Protein AF-A0A2L2Z6E5-F1 (afdb_monomer_lite)

Radius of gyration: 20.87 Å; chains: 1; bounding box: 51×23×48 Å

pLDDT: mean 75.18, std 8.37, range [57.56, 90.0]

Foldseek 3Di:
DPDDPVCPVVPDDPCCDCVNVHDHDPVVVVVVVVVVVVVVVVVVVVVVVD

Structure (mmCIF, N/CA/C/O backbone):
data_AF-A0A2L2Z6E5-F1
#
_entry.id   AF-A0A2L2Z6E5-F1
#
loop_
_atom_site.group_PDB
_atom_site.id
_atom_site.type_symbol
_atom_site.label_atom_id
_atom_site.label_alt_id
_atom_site.label_comp_id
_atom_site.label_asym_id
_atom_site.label_entity_id
_atom_site.label_seq_id
_atom_site.pdbx_PDB_ins_code
_atom_site.Cartn_x
_atom_site.Cartn_y
_atom_site.Cartn_z
_atom_site.occupancy
_atom_site.B_iso_or_equiv
_atom_site.auth_seq_id
_atom_site.auth_comp_id
_atom_site.auth_asym_id
_atom_site.auth_atom_id
_atom_site.pdbx_PDB_model_num
ATOM 1 N N . PHE A 1 1 ? -18.826 8.275 8.200 1.00 67.75 1 PHE A N 1
ATOM 2 C CA . PHE A 1 1 ? -19.058 7.396 9.361 1.00 67.75 1 PHE A CA 1
ATOM 3 C C . PHE A 1 1 ? -19.001 8.252 10.608 1.00 67.75 1 PHE A C 1
ATOM 5 O O . PHE A 1 1 ? -18.038 8.995 10.747 1.00 67.75 1 PHE A O 1
ATOM 12 N N . ILE A 1 2 ? -20.028 8.207 11.459 1.00 70.88 2 ILE A N 1
ATOM 13 C CA . ILE A 1 2 ? -19.953 8.830 12.785 1.00 70.88 2 ILE A CA 1
ATOM 14 C C . ILE A 1 2 ? -19.102 7.888 13.630 1.00 70.88 2 ILE A C 1
ATOM 16 O O . ILE A 1 2 ? -19.497 6.752 13.890 1.00 70.88 2 ILE A O 1
ATOM 20 N N . VAL A 1 3 ? -17.893 8.327 13.951 1.00 68.75 3 VAL A N 1
ATOM 21 C CA . VAL A 1 3 ? -16.953 7.554 14.754 1.00 68.75 3 VAL A CA 1
ATOM 22 C C . VAL A 1 3 ? -17.382 7.665 16.212 1.00 68.75 3 VAL A C 1
ATOM 24 O O . VAL A 1 3 ? -17.443 8.765 16.754 1.00 68.75 3 VAL A O 1
ATOM 27 N N . ARG A 1 4 ? -17.710 6.535 16.845 1.00 77.94 4 ARG A N 1
ATOM 28 C CA . ARG A 1 4 ? -17.855 6.479 18.306 1.00 77.94 4 ARG A CA 1
ATOM 29 C C . ARG A 1 4 ? -16.456 6.577 18.908 1.00 77.94 4 ARG A C 1
ATOM 31 O O . ARG A 1 4 ? -15.560 5.878 18.441 1.00 77.94 4 ARG A O 1
ATOM 38 N N . LEU A 1 5 ? -16.284 7.404 19.935 1.00 76.31 5 LEU A N 1
ATOM 39 C CA . LEU A 1 5 ? -14.990 7.625 20.600 1.00 76.31 5 LEU A CA 1
ATOM 40 C C . LEU A 1 5 ? -14.384 6.313 21.144 1.00 76.31 5 LEU A C 1
ATOM 42 O O . LEU A 1 5 ? -13.182 6.099 21.067 1.00 76.31 5 LEU A O 1
ATOM 46 N N . ASP A 1 6 ? -15.215 5.348 21.548 1.00 72.75 6 ASP A N 1
ATOM 47 C CA . ASP A 1 6 ? -14.764 4.012 21.983 1.00 72.75 6 ASP A CA 1
ATOM 48 C C . ASP A 1 6 ? -14.093 3.189 20.869 1.00 72.75 6 ASP A C 1
ATOM 50 O O . ASP A 1 6 ? -13.386 2.216 21.124 1.00 72.75 6 ASP A O 1
ATOM 54 N N . SER A 1 7 ? -14.340 3.554 19.611 1.00 71.69 7 SER A N 1
ATOM 55 C CA . SER A 1 7 ? -13.806 2.875 18.432 1.00 71.69 7 SER A CA 1
ATOM 56 C C . SER A 1 7 ? -12.505 3.498 17.927 1.00 71.69 7 SER A C 1
ATOM 58 O O . SER A 1 7 ? -11.971 3.004 16.941 1.00 71.69 7 SER A O 1
ATOM 60 N N . GLU A 1 8 ? -11.961 4.524 18.595 1.00 70.38 8 GLU A N 1
ATOM 61 C CA . GLU A 1 8 ? -10.689 5.174 18.231 1.00 70.38 8 GLU A CA 1
ATOM 62 C C . GLU A 1 8 ? -9.535 4.176 18.049 1.00 70.38 8 GLU A C 1
ATOM 64 O O . GLU A 1 8 ? -8.717 4.334 17.148 1.00 70.38 8 GLU A O 1
ATOM 69 N N . LYS A 1 9 ? -9.512 3.098 18.843 1.00 73.88 9 LYS A N 1
ATOM 70 C CA . LYS A 1 9 ? -8.468 2.058 18.796 1.00 73.88 9 LYS A CA 1
ATOM 71 C C . LYS A 1 9 ? -8.680 0.994 17.714 1.00 73.88 9 LYS A C 1
ATOM 73 O O . LYS A 1 9 ? -7.828 0.137 17.541 1.00 73.88 9 LYS A O 1
ATOM 78 N N . LEU A 1 10 ? -9.819 1.007 17.020 1.00 76.00 10 LEU A N 1
ATOM 79 C CA . LEU A 1 10 ? -10.159 0.033 15.974 1.00 76.00 10 LEU A CA 1
ATOM 80 C C . LEU A 1 10 ? -9.861 0.560 14.563 1.00 76.00 10 LEU A C 1
ATOM 82 O O . LEU A 1 10 ? -10.041 -0.170 13.586 1.00 76.00 10 LEU A O 1
ATOM 86 N N . PHE A 1 11 ? -9.407 1.812 14.437 1.00 72.81 11 PHE A N 1
ATOM 87 C CA . PHE A 1 11 ? -9.015 2.419 13.162 1.00 72.81 11 PHE A CA 1
ATOM 88 C C . PHE A 1 11 ? -7.610 1.999 12.734 1.00 72.81 11 PHE A C 1
ATOM 90 O O . PHE A 1 11 ? -6.754 2.832 12.452 1.00 72.81 11 PHE A O 1
ATOM 97 N N . ASP A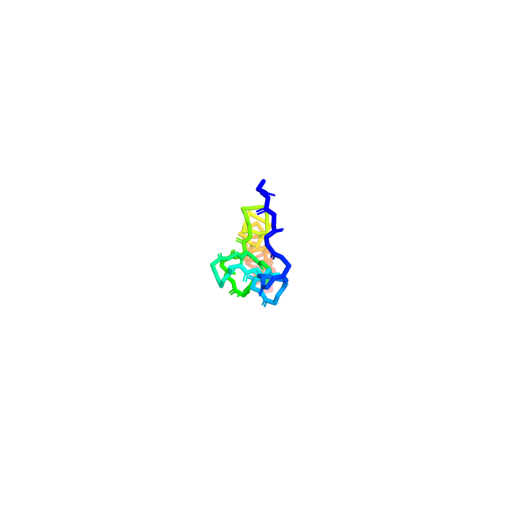 1 12 ? -7.390 0.696 12.634 1.00 74.50 12 ASP A N 1
ATOM 98 C CA . ASP A 1 12 ? -6.196 0.154 12.005 1.00 74.50 12 ASP A CA 1
ATOM 99 C C . ASP A 1 12 ? -6.464 -0.199 10.540 1.00 74.50 12 ASP A C 1
ATOM 101 O O . ASP A 1 12 ? -7.588 -0.492 10.111 1.00 74.50 12 ASP A O 1
ATOM 105 N N . PHE A 1 13 ? -5.408 -0.177 9.727 1.00 71.75 13 PHE A N 1
ATOM 106 C CA . PHE 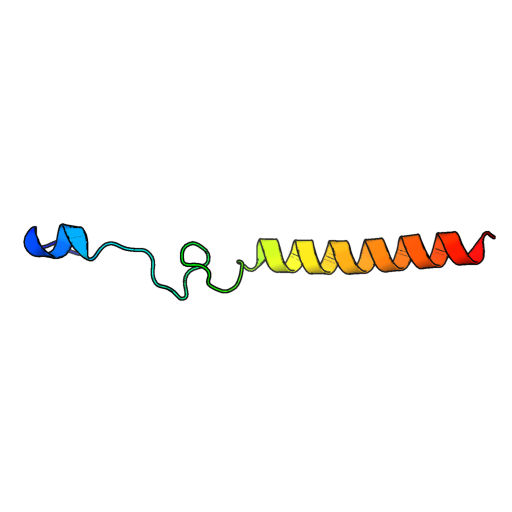A 1 13 ? -5.511 -0.617 8.342 1.00 71.75 13 PHE A CA 1
ATOM 107 C C . PHE A 1 13 ? -5.879 -2.102 8.287 1.00 71.75 13 PHE A C 1
ATOM 109 O O . PHE A 1 13 ? -5.269 -2.939 8.947 1.00 71.75 13 PHE A O 1
ATOM 116 N N . SER A 1 14 ? -6.843 -2.453 7.429 1.00 79.00 14 SER A N 1
ATOM 117 C CA . SER A 1 14 ? -7.181 -3.857 7.183 1.00 79.00 14 SER A CA 1
ATOM 118 C C . SER A 1 14 ? -5.933 -4.664 6.807 1.00 79.00 14 SER A C 1
ATOM 120 O O . SER A 1 14 ? -5.157 -4.237 5.952 1.00 79.00 14 SER A O 1
ATOM 122 N N . LEU A 1 15 ? -5.806 -5.879 7.343 1.00 77.56 15 LEU A N 1
ATOM 123 C CA . LEU A 1 15 ? -4.723 -6.822 7.018 1.00 77.56 15 LEU A CA 1
ATOM 124 C C . LEU A 1 15 ? -4.623 -7.143 5.513 1.00 77.56 15 LEU A C 1
ATOM 126 O O . LEU A 1 15 ? -3.585 -7.557 5.008 1.00 77.56 15 LEU A O 1
ATOM 130 N N . LYS A 1 16 ? -5.713 -6.950 4.761 1.00 78.75 16 LYS A N 1
ATOM 131 C CA . LYS A 1 16 ? -5.746 -7.153 3.302 1.00 78.75 16 LYS A CA 1
ATOM 132 C C . LYS A 1 16 ? -5.313 -5.911 2.512 1.00 78.75 16 LYS A C 1
ATOM 134 O O . LYS A 1 16 ? -5.108 -6.002 1.301 1.00 78.75 16 LYS A O 1
ATOM 139 N N . SER A 1 17 ? -5.191 -4.760 3.172 1.00 81.75 17 SER A N 1
ATOM 140 C CA . SER A 1 17 ? -4.735 -3.506 2.575 1.00 81.75 17 SER A CA 1
ATOM 141 C C . SER A 1 17 ? -3.245 -3.582 2.223 1.00 81.75 17 SE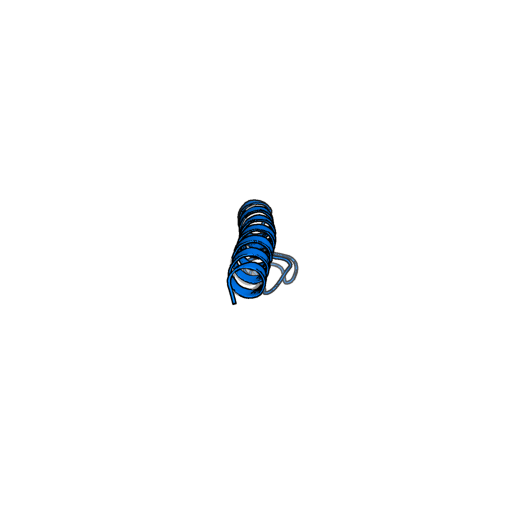R A C 1
ATOM 143 O O . SER A 1 17 ? -2.478 -4.210 2.956 1.00 81.75 17 SER A O 1
ATOM 145 N N . PRO A 1 18 ? -2.780 -2.892 1.165 1.00 82.62 18 PRO A N 1
ATOM 146 C CA . PRO A 1 18 ? -1.352 -2.760 0.872 1.00 82.62 18 PRO A CA 1
ATOM 147 C C . PRO A 1 18 ? -0.523 -2.180 2.029 1.00 82.62 18 PRO A C 1
ATOM 149 O O . PRO A 1 18 ? 0.681 -2.410 2.076 1.00 82.62 18 PRO A O 1
ATOM 152 N N . PHE A 1 19 ? -1.154 -1.426 2.936 1.00 79.75 19 PHE A N 1
ATOM 153 C CA . PHE A 1 19 ? -0.513 -0.860 4.127 1.00 79.75 19 PHE A CA 1
ATOM 154 C C . PHE A 1 19 ? -0.503 -1.822 5.327 1.00 79.75 19 PHE A C 1
ATOM 156 O O . PHE A 1 19 ? 0.305 -1.647 6.226 1.00 79.75 19 PHE A O 1
ATOM 163 N N . GLY A 1 20 ? -1.348 -2.859 5.317 1.00 80.25 20 GLY A N 1
ATOM 164 C CA . GLY A 1 20 ? -1.440 -3.887 6.361 1.00 80.25 20 GLY A CA 1
ATOM 165 C C . GLY A 1 20 ? -0.675 -5.175 6.033 1.00 80.25 20 GLY A C 1
ATOM 166 O O . GLY A 1 20 ? -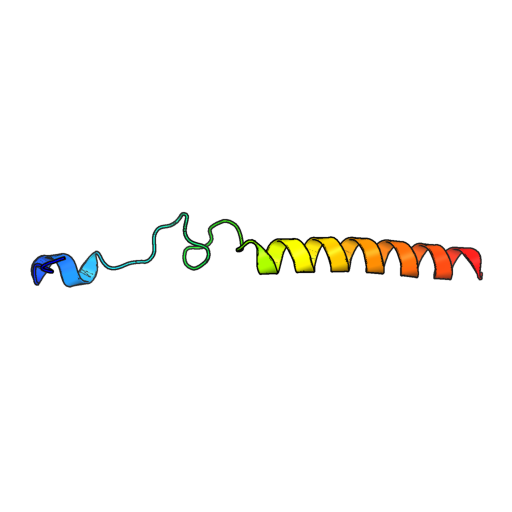1.047 -6.239 6.513 1.00 80.25 20 GLY A O 1
ATOM 167 N N . GLY A 1 21 ? 0.337 -5.115 5.158 1.00 77.75 21 GLY A N 1
ATOM 168 C CA . GLY A 1 21 ? 1.099 -6.296 4.715 1.00 77.75 21 GLY A CA 1
ATOM 169 C C . GLY A 1 21 ? 0.414 -7.137 3.628 1.00 77.75 21 GLY A C 1
ATOM 170 O O . GLY A 1 21 ? 0.921 -8.189 3.241 1.00 77.75 21 GLY A O 1
ATOM 171 N N . GLY A 1 22 ? -0.721 -6.672 3.098 1.00 83.81 22 GLY A N 1
ATOM 172 C CA . GLY A 1 22 ? -1.433 -7.313 2.000 1.00 83.81 22 GLY A CA 1
ATOM 173 C C . GLY A 1 22 ? -0.716 -7.204 0.649 1.00 83.81 22 GLY A C 1
ATOM 174 O O . GLY A 1 22 ? 0.380 -6.657 0.505 1.00 83.81 22 GLY A O 1
ATOM 175 N N . ARG A 1 23 ? -1.361 -7.718 -0.406 1.00 85.62 23 ARG A N 1
ATOM 176 C CA . ARG A 1 23 ? -0.773 -7.722 -1.756 1.00 85.62 23 ARG A CA 1
ATOM 177 C C . ARG A 1 23 ? -0.459 -6.287 -2.213 1.00 85.62 23 ARG A C 1
ATOM 179 O O . ARG A 1 23 ? -1.342 -5.427 -2.167 1.00 85.62 23 ARG A O 1
ATOM 186 N N . PRO A 1 24 ? 0.747 -6.027 -2.753 1.00 85.50 24 PRO A N 1
ATOM 187 C CA . PRO A 1 24 ? 1.121 -4.693 -3.207 1.00 85.50 24 PRO A CA 1
ATOM 188 C C . PRO A 1 24 ? 0.185 -4.218 -4.321 1.00 85.50 24 PRO A C 1
ATOM 190 O O . PRO A 1 24 ? -0.270 -5.018 -5.141 1.00 85.50 24 PRO A O 1
ATOM 193 N N . GLY A 1 25 ? -0.093 -2.912 -4.366 1.00 89.50 25 GLY A N 1
ATOM 194 C CA . GLY A 1 25 ? -1.036 -2.305 -5.310 1.00 89.50 25 GLY A CA 1
ATOM 195 C C . GLY A 1 25 ? -0.677 -2.502 -6.790 1.00 89.50 25 GLY A C 1
ATOM 196 O O . GLY A 1 25 ? 0.453 -2.835 -7.152 1.00 89.50 25 GLY A O 1
ATOM 197 N N . ARG A 1 26 ? -1.653 -2.262 -7.676 1.00 90.00 26 ARG A N 1
ATOM 198 C CA . ARG A 1 26 ? -1.549 -2.524 -9.127 1.00 90.00 26 ARG A CA 1
ATOM 199 C C . ARG A 1 26 ? -0.322 -1.877 -9.776 1.00 90.00 26 ARG A C 1
ATOM 201 O O . ARG A 1 26 ? 0.355 -2.542 -10.553 1.00 90.00 26 ARG A O 1
ATOM 208 N N . VAL A 1 27 ? -0.023 -0.620 -9.443 1.00 88.50 27 VAL A N 1
ATOM 209 C CA . VAL A 1 27 ? 1.130 0.113 -9.998 1.00 88.50 27 VAL A CA 1
ATOM 210 C C . VAL A 1 27 ? 2.445 -0.558 -9.602 1.00 88.50 27 VAL A C 1
ATOM 212 O O . VAL A 1 27 ? 3.251 -0.874 -10.473 1.00 88.50 27 VAL A O 1
ATOM 215 N N . LYS A 1 28 ? 2.621 -0.895 -8.317 1.00 85.00 28 LYS A N 1
ATOM 216 C CA . LYS A 1 28 ? 3.810 -1.622 -7.849 1.00 85.00 28 LYS A CA 1
ATOM 217 C C . LYS A 1 28 ? 3.941 -2.991 -8.529 1.00 85.00 28 LYS A C 1
ATOM 219 O O . LYS A 1 28 ? 5.038 -3.343 -8.945 1.00 85.00 28 LYS A O 1
ATOM 224 N N . ARG A 1 29 ? 2.838 -3.726 -8.738 1.00 87.50 29 ARG A N 1
ATOM 225 C CA . ARG A 1 29 ? 2.865 -5.011 -9.470 1.00 87.50 29 ARG A CA 1
ATOM 226 C C . ARG A 1 29 ? 3.290 -4.861 -10.932 1.00 87.50 29 ARG A C 1
ATOM 228 O O . ARG A 1 29 ? 4.114 -5.643 -11.393 1.00 87.50 29 ARG A O 1
ATOM 235 N N . LYS A 1 30 ? 2.775 -3.852 -11.645 1.00 87.75 30 LYS A N 1
ATOM 236 C CA . LYS A 1 30 ? 3.183 -3.562 -13.032 1.00 87.75 30 LYS A CA 1
ATOM 237 C C . LYS A 1 30 ? 4.677 -3.246 -13.125 1.00 87.75 30 LYS A C 1
ATOM 239 O O . LYS A 1 30 ? 5.356 -3.771 -14.000 1.00 87.75 30 LYS A O 1
ATOM 244 N N . ILE A 1 31 ? 5.193 -2.443 -12.195 1.00 87.06 31 ILE A N 1
ATOM 245 C CA . ILE A 1 31 ? 6.613 -2.076 -12.160 1.00 87.06 31 ILE A CA 1
ATOM 246 C C . ILE A 1 31 ? 7.493 -3.295 -11.839 1.00 87.06 31 ILE A C 1
ATOM 248 O O . ILE A 1 31 ? 8.528 -3.469 -12.475 1.00 87.06 31 ILE A O 1
ATOM 252 N N . ILE A 1 32 ? 7.097 -4.156 -10.891 1.00 83.50 32 ILE A N 1
ATOM 253 C CA . ILE A 1 32 ? 7.834 -5.396 -10.583 1.00 83.50 32 ILE A CA 1
ATOM 254 C C . ILE A 1 32 ? 7.887 -6.304 -11.819 1.00 83.50 32 ILE A C 1
ATOM 256 O O . ILE A 1 32 ? 8.970 -6.742 -12.190 1.00 83.50 32 ILE A O 1
ATOM 260 N N . GLY A 1 33 ? 6.757 -6.518 -12.502 1.00 80.75 33 GLY A N 1
ATOM 261 C CA . GLY A 1 33 ? 6.712 -7.318 -13.732 1.00 80.75 33 GLY A CA 1
ATOM 262 C C . GLY A 1 33 ? 7.607 -6.763 -14.845 1.0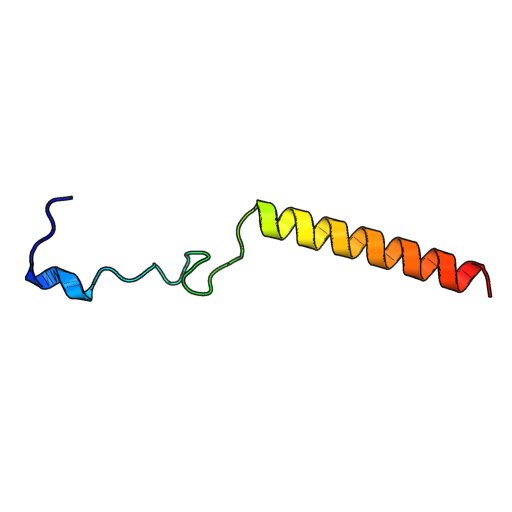0 80.75 33 GLY A C 1
ATOM 263 O O . GLY A 1 33 ? 8.386 -7.507 -15.435 1.00 80.75 33 GLY A O 1
ATOM 264 N N . ALA A 1 34 ? 7.574 -5.446 -15.072 1.00 77.00 34 ALA A N 1
ATOM 265 C CA . ALA A 1 34 ? 8.431 -4.788 -16.061 1.00 77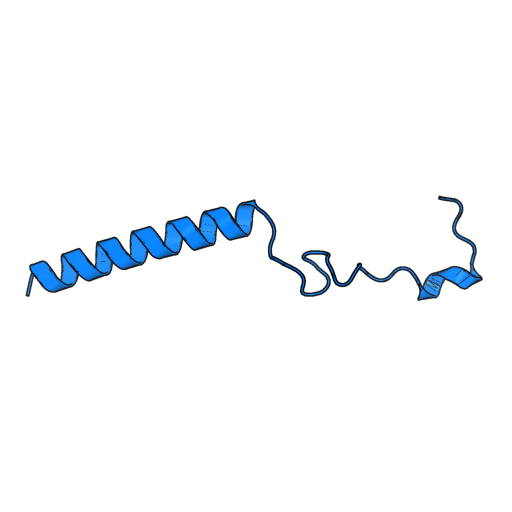.00 34 ALA A CA 1
ATOM 266 C C . ALA A 1 34 ? 9.928 -4.848 -15.694 1.00 77.00 34 ALA A C 1
ATOM 268 O O . ALA A 1 34 ? 10.790 -4.996 -16.560 1.00 77.00 34 ALA A O 1
ATOM 269 N N . ARG A 1 35 ? 10.266 -4.767 -14.399 1.00 72.50 35 ARG A N 1
ATOM 270 C CA . ARG A 1 35 ? 11.651 -4.939 -13.932 1.00 72.50 35 ARG A CA 1
ATOM 271 C C . ARG A 1 35 ? 12.151 -6.362 -14.141 1.00 72.50 35 ARG A C 1
ATOM 273 O O . ARG A 1 35 ? 13.299 -6.528 -14.544 1.00 72.50 35 ARG A O 1
ATOM 280 N N . VAL A 1 36 ? 11.308 -7.369 -13.905 1.00 76.25 36 VAL A N 1
ATOM 281 C CA . VAL A 1 36 ? 11.660 -8.776 -14.150 1.00 76.25 36 VAL A CA 1
ATOM 282 C C . VAL A 1 36 ? 11.955 -9.000 -15.634 1.00 76.25 36 VAL A C 1
ATOM 284 O O . VAL A 1 36 ? 13.021 -9.515 -15.959 1.00 76.25 36 VAL A O 1
ATOM 287 N N . SER A 1 37 ? 11.095 -8.528 -16.544 1.00 68.50 37 SER A N 1
ATOM 288 C CA . SER A 1 37 ? 11.321 -8.701 -17.987 1.00 68.50 37 SER A CA 1
ATOM 289 C C . SER A 1 37 ? 12.594 -8.014 -18.483 1.00 68.50 37 SER A C 1
ATOM 291 O O . SER A 1 37 ? 13.329 -8.582 -19.290 1.00 68.50 37 SER A O 1
ATOM 293 N N . ASN A 1 38 ? 12.885 -6.809 -17.985 1.00 69.25 38 ASN A N 1
ATOM 294 C CA . ASN A 1 38 ? 14.082 -6.069 -18.385 1.00 69.25 38 ASN A CA 1
ATOM 295 C C . ASN A 1 38 ? 15.357 -6.720 -17.838 1.00 69.25 38 ASN A C 1
ATOM 297 O O . ASN A 1 38 ? 16.342 -6.824 -18.562 1.00 69.25 38 ASN A O 1
ATOM 301 N N . LYS A 1 39 ? 15.331 -7.227 -16.598 1.00 64.88 39 LYS A N 1
ATOM 302 C CA . LYS A 1 39 ? 16.464 -7.956 -16.014 1.00 64.88 39 LYS A CA 1
ATOM 303 C C . LYS A 1 39 ? 16.750 -9.256 -16.773 1.00 64.88 39 LYS A C 1
ATOM 305 O O . LYS A 1 39 ? 17.907 -9.523 -17.080 1.00 64.88 39 LYS A O 1
ATOM 310 N N . CYS A 1 40 ? 15.716 -10.017 -17.139 1.00 60.34 40 CYS A N 1
ATOM 311 C CA . CYS A 1 40 ? 15.862 -11.232 -17.948 1.00 60.34 40 CYS A CA 1
ATOM 312 C C . CYS A 1 40 ? 16.437 -10.939 -19.344 1.00 60.34 40 CYS A C 1
ATOM 314 O O . CYS A 1 40 ? 17.343 -11.642 -19.784 1.00 60.34 40 CYS A O 1
ATOM 316 N N . LYS A 1 41 ? 15.979 -9.869 -20.011 1.00 66.62 41 LYS A N 1
ATOM 317 C CA . LYS A 1 41 ? 16.532 -9.444 -21.309 1.00 66.62 41 LYS A CA 1
ATOM 318 C C . LYS A 1 41 ? 18.006 -9.060 -21.209 1.00 66.62 41 LYS A C 1
ATOM 320 O O . LYS A 1 41 ? 18.815 -9.591 -21.963 1.00 66.62 41 LYS A O 1
ATOM 325 N N . VAL A 1 42 ? 18.369 -8.203 -20.255 1.00 69.69 42 VAL A N 1
ATOM 326 C CA . VAL A 1 42 ? 19.762 -7.759 -20.067 1.00 69.69 42 VAL A CA 1
ATOM 327 C C . VAL A 1 42 ? 20.685 -8.934 -19.737 1.00 69.69 42 VAL A C 1
ATOM 329 O O . VAL A 1 42 ? 21.779 -9.021 -20.285 1.00 69.69 42 VAL A O 1
ATOM 332 N N . PHE A 1 43 ? 20.235 -9.872 -18.899 1.00 70.31 43 PHE A N 1
ATOM 333 C CA . PHE A 1 43 ? 21.020 -11.061 -18.565 1.00 70.31 43 PHE A CA 1
ATOM 334 C C . PHE A 1 43 ? 21.242 -11.968 -19.786 1.00 70.31 43 PHE A C 1
ATOM 336 O O . PHE A 1 43 ? 22.359 -12.424 -20.003 1.00 70.31 43 PHE A O 1
ATOM 343 N N . SER A 1 44 ? 20.222 -12.164 -20.633 1.00 64.69 44 SER A N 1
ATOM 344 C CA . SER A 1 44 ? 20.367 -12.946 -21.872 1.00 64.69 44 SER A CA 1
ATOM 345 C C . SER A 1 44 ? 21.323 -12.303 -22.885 1.00 64.69 44 SER A C 1
ATOM 347 O O . SER A 1 44 ? 22.131 -13.002 -23.487 1.00 64.69 44 SER A O 1
ATOM 349 N N . ILE A 1 45 ? 21.296 -10.971 -23.020 1.00 71.88 45 ILE A N 1
ATOM 350 C CA . ILE A 1 45 ? 22.203 -10.234 -23.913 1.00 71.88 45 ILE A CA 1
ATOM 351 C C . ILE A 1 45 ? 23.650 -10.385 -23.430 1.00 71.88 45 ILE A C 1
ATOM 353 O O . ILE A 1 45 ? 24.540 -10.664 -24.223 1.00 71.88 45 ILE A O 1
ATOM 357 N N . MET A 1 46 ? 23.884 -10.274 -22.120 1.00 64.00 46 MET A N 1
ATOM 358 C CA . MET A 1 46 ? 25.230 -10.358 -21.547 1.00 64.00 46 MET A CA 1
ATOM 359 C C . MET A 1 46 ? 25.850 -11.763 -21.650 1.00 64.00 46 MET A C 1
ATOM 361 O O . MET A 1 46 ? 27.071 -11.876 -21.724 1.00 64.00 46 MET A O 1
ATOM 365 N N . LEU A 1 47 ? 25.034 -12.825 -21.652 1.00 67.12 47 LEU A N 1
ATOM 366 C CA . LEU A 1 47 ? 25.511 -14.195 -21.885 1.00 67.12 47 LEU A CA 1
ATOM 367 C C . LEU A 1 47 ? 25.771 -14.497 -23.364 1.00 67.12 47 LEU A C 1
ATOM 369 O O . LEU A 1 47 ? 26.582 -15.364 -23.652 1.00 67.12 47 LEU A O 1
ATOM 373 N N . SER A 1 48 ? 25.110 -13.798 -24.289 1.00 59.88 48 SER A N 1
ATOM 374 C CA . SER A 1 48 ? 25.297 -14.007 -25.730 1.00 59.88 48 SER A CA 1
ATOM 375 C C . SER A 1 48 ? 26.495 -13.242 -26.311 1.00 59.88 48 SER A C 1
ATOM 377 O O . SER A 1 48 ? 26.829 -13.446 -27.475 1.00 59.88 48 SER A O 1
ATOM 379 N N . SER A 1 49 ? 27.106 -12.337 -25.536 1.00 61.41 49 SER A N 1
ATOM 380 C CA . SER A 1 49 ? 28.279 -11.532 -25.922 1.00 61.41 49 SER A CA 1
ATOM 381 C C . SER A 1 49 ? 29.581 -11.961 -25.225 1.00 61.41 49 SER A C 1
ATOM 383 O O . SER A 1 49 ? 30.549 -11.203 -25.244 1.00 61.41 49 SER A O 1
ATOM 385 N N . LYS A 1 50 ? 29.596 -13.136 -24.585 1.00 57.56 50 LYS A N 1
ATOM 386 C CA . LYS A 1 50 ? 30.794 -13.789 -24.038 1.00 57.56 50 LYS A CA 1
ATOM 387 C C . LYS A 1 50 ? 31.143 -15.022 -24.853 1.00 57.56 50 LYS A C 1
ATOM 389 O O . LYS A 1 50 ? 30.190 -15.683 -25.318 1.00 57.56 50 LYS A O 1
#

Organism: Parasteatoda tepidariorum (NCBI:txid114398)

Secondary structure (DSSP, 8-state):
----GGGGGG-PPPTTSTTTT-PPPHHHHHHHHHHHHHHHHHHHHHHHT-

Sequence (50 aa):
FIVRLDSEKLFDFSLKSPFGGGRPGRVKRKIIGARVSNKCKVFSIMLSSK